Protein AF-A0A3M7PQ28-F1 (afdb_monomer_lite)

Structure (mmCIF, N/CA/C/O backbone):
data_AF-A0A3M7PQ28-F1
#
_entry.id   AF-A0A3M7PQ28-F1
#
loop_
_atom_site.group_PDB
_atom_site.id
_atom_site.type_symbol
_atom_site.label_atom_id
_atom_site.label_alt_id
_atom_site.label_comp_id
_atom_site.label_asym_id
_atom_site.label_entity_id
_atom_site.label_seq_id
_atom_site.pdbx_PDB_ins_code
_atom_site.Cartn_x
_atom_site.Cartn_y
_atom_site.Cartn_z
_atom_site.occupancy
_atom_site.B_iso_or_equiv
_atom_site.auth_seq_id
_atom_site.auth_comp_id
_atom_site.auth_asym_id
_atom_site.auth_atom_id
_atom_site.pdbx_PDB_model_num
ATOM 1 N N . MET A 1 1 ? 7.382 -19.921 -21.095 1.00 38.44 1 MET A N 1
ATOM 2 C CA . MET A 1 1 ? 6.110 -19.543 -20.445 1.00 38.44 1 MET A CA 1
ATOM 3 C C . MET A 1 1 ? 6.201 -18.070 -20.108 1.00 38.44 1 MET A C 1
ATOM 5 O O . MET A 1 1 ? 7.063 -17.699 -19.326 1.00 38.44 1 MET A O 1
ATOM 9 N N . SER A 1 2 ? 5.414 -17.232 -20.782 1.00 37.28 2 SER A N 1
ATOM 10 C CA . SER A 1 2 ? 5.338 -15.805 -20.468 1.00 37.28 2 SER A CA 1
ATOM 11 C C . SER A 1 2 ? 4.606 -15.697 -19.136 1.00 37.28 2 SER A C 1
ATOM 13 O O . SER A 1 2 ? 3.445 -16.095 -19.046 1.00 37.28 2 SER A O 1
ATOM 15 N N . THR A 1 3 ? 5.298 -15.282 -18.076 1.00 45.94 3 THR A N 1
ATOM 16 C CA . THR A 1 3 ? 4.627 -14.928 -16.831 1.00 45.94 3 THR A CA 1
ATOM 17 C C . THR A 1 3 ? 3.671 -13.802 -17.194 1.00 45.94 3 THR A C 1
ATOM 19 O O . THR A 1 3 ? 4.098 -12.720 -17.597 1.00 45.94 3 THR A O 1
ATOM 22 N N . MET A 1 4 ? 2.363 -14.066 -17.142 1.00 37.03 4 MET A N 1
ATOM 23 C CA . MET A 1 4 ? 1.380 -12.992 -17.130 1.00 37.03 4 MET A CA 1
ATOM 24 C C . MET A 1 4 ? 1.729 -12.149 -15.912 1.00 37.03 4 MET A C 1
ATOM 26 O O . MET A 1 4 ? 1.445 -12.513 -14.773 1.00 37.03 4 MET A O 1
ATOM 30 N N . SER A 1 5 ? 2.480 -11.083 -16.165 1.00 44.56 5 SER A N 1
ATOM 31 C CA . SER A 1 5 ? 2.933 -10.128 -15.181 1.00 44.56 5 SER A CA 1
ATOM 32 C C . SER A 1 5 ? 1.672 -9.451 -14.658 1.00 44.56 5 SER A C 1
ATOM 34 O O . SER A 1 5 ? 1.202 -8.465 -15.224 1.00 44.56 5 SER A O 1
ATOM 36 N N . PHE A 1 6 ? 1.108 -10.019 -13.588 1.00 43.97 6 PHE A N 1
ATOM 37 C CA . PHE A 1 6 ? -0.032 -9.485 -12.833 1.00 43.97 6 PHE A CA 1
ATOM 38 C C . PHE A 1 6 ? 0.187 -8.004 -12.448 1.00 43.97 6 PHE A C 1
ATOM 40 O O . PHE A 1 6 ? -0.760 -7.264 -12.221 1.00 43.97 6 PHE A O 1
ATOM 47 N N . PHE A 1 7 ? 1.448 -7.561 -12.479 1.00 48.66 7 PHE A N 1
ATOM 48 C CA . PHE A 1 7 ? 1.960 -6.199 -12.336 1.00 48.66 7 PHE A CA 1
ATOM 49 C C . PHE A 1 7 ? 1.559 -5.200 -13.430 1.00 48.66 7 PHE A C 1
ATOM 51 O O . PHE A 1 7 ? 1.958 -4.041 -13.362 1.00 48.66 7 PHE A O 1
ATOM 58 N N . SER A 1 8 ? 0.875 -5.631 -14.492 1.00 49.34 8 SER A N 1
ATOM 59 C CA . SER A 1 8 ? 0.540 -4.758 -15.630 1.00 49.34 8 SER A CA 1
ATOM 60 C C . SER A 1 8 ? -0.909 -4.291 -15.635 1.00 49.34 8 SER A C 1
ATOM 62 O O . SER A 1 8 ? -1.288 -3.547 -16.535 1.00 49.34 8 SER A O 1
ATOM 64 N N . LEU A 1 9 ? -1.722 -4.703 -14.660 1.00 52.69 9 LEU A N 1
ATOM 65 C CA . LEU A 1 9 ? -3.032 -4.097 -14.490 1.00 52.69 9 LEU A CA 1
ATOM 66 C C . LEU A 1 9 ? -2.846 -2.831 -13.655 1.00 52.69 9 LEU A C 1
ATOM 68 O O . LEU A 1 9 ? -2.483 -2.950 -12.482 1.00 52.69 9 LEU A O 1
ATOM 72 N N . PRO A 1 10 ? -3.060 -1.627 -14.219 1.00 59.81 10 PRO A N 1
ATOM 73 C CA . PRO A 1 10 ? -3.250 -0.448 -13.396 1.00 59.81 10 PRO A CA 1
ATOM 74 C C . PRO A 1 10 ? -4.440 -0.759 -12.494 1.00 59.81 10 PRO A C 1
ATOM 76 O O . PRO A 1 10 ? -5.584 -0.803 -12.945 1.00 59.81 10 PRO A O 1
ATOM 79 N N . ILE A 1 11 ? -4.167 -1.080 -11.230 1.00 68.06 11 ILE A N 1
ATOM 80 C CA . ILE A 1 11 ? -5.231 -1.208 -10.248 1.00 68.06 11 ILE A CA 1
ATOM 81 C C . ILE A 1 11 ? -5.843 0.186 -10.184 1.00 68.06 11 ILE A C 1
ATOM 83 O O . ILE A 1 11 ? -5.157 1.130 -9.788 1.00 68.06 11 ILE A O 1
ATOM 87 N N . SER A 1 12 ? -7.086 0.333 -10.657 1.00 78.44 12 SER A N 1
ATOM 88 C CA . SER A 1 12 ? -7.732 1.642 -10.631 1.00 78.44 12 SER A CA 1
ATOM 89 C C . SER A 1 12 ? -7.740 2.147 -9.192 1.00 78.44 12 SER A C 1
ATOM 91 O O . SER A 1 12 ? -8.027 1.396 -8.253 1.00 78.44 12 SER A O 1
ATOM 93 N N . MET A 1 13 ? -7.440 3.432 -9.029 1.00 81.50 13 MET A N 1
ATOM 94 C CA . MET A 1 13 ? -7.556 4.113 -7.748 1.00 81.50 13 MET A CA 1
ATOM 95 C C . MET A 1 13 ? -8.956 3.915 -7.149 1.00 81.50 13 MET A C 1
ATOM 97 O O . MET A 1 13 ? -9.071 3.642 -5.959 1.00 81.50 13 MET A O 1
ATOM 101 N N . GLU A 1 14 ? -9.998 3.916 -7.983 1.00 85.00 14 GLU A N 1
ATOM 102 C CA . GLU A 1 14 ? -11.391 3.684 -7.576 1.00 85.00 14 GLU A CA 1
ATOM 103 C C . GLU A 1 14 ? -11.590 2.271 -7.008 1.00 85.00 14 GLU A C 1
ATOM 105 O O . GLU A 1 14 ? -12.285 2.073 -6.010 1.00 85.00 14 GLU A O 1
ATOM 110 N N . TYR A 1 15 ? -10.929 1.270 -7.598 1.00 87.12 15 TYR A N 1
ATOM 111 C CA . TYR A 1 15 ? -10.968 -0.097 -7.084 1.00 87.12 15 TYR A CA 1
ATOM 112 C C . TYR A 1 15 ? -10.267 -0.184 -5.726 1.00 87.12 15 TYR A C 1
ATOM 114 O O . TYR A 1 15 ? -10.847 -0.693 -4.769 1.00 87.12 15 TYR A O 1
ATOM 122 N N . CYS A 1 16 ? -9.069 0.389 -5.601 1.00 88.44 16 CYS A N 1
ATOM 123 C CA . CYS A 1 16 ? -8.349 0.500 -4.331 1.00 88.44 16 CYS A CA 1
ATOM 124 C C . CYS A 1 16 ? -9.183 1.190 -3.234 1.00 88.44 16 CYS A C 1
ATOM 126 O O . CYS A 1 16 ? -9.210 0.744 -2.083 1.00 88.44 16 CYS A O 1
ATOM 128 N N . GLU A 1 17 ? -9.911 2.248 -3.588 1.00 89.12 17 GLU A N 1
ATOM 129 C CA . GLU A 1 17 ? -10.815 2.961 -2.686 1.00 89.12 17 GLU A CA 1
ATOM 130 C C . GLU A 1 17 ? -12.072 2.169 -2.322 1.00 89.12 17 GLU A C 1
ATOM 132 O O . GLU A 1 17 ? -12.652 2.412 -1.266 1.00 89.12 17 GLU A O 1
ATOM 137 N N . SER A 1 18 ? -12.472 1.173 -3.110 1.00 92.75 18 SER A N 1
A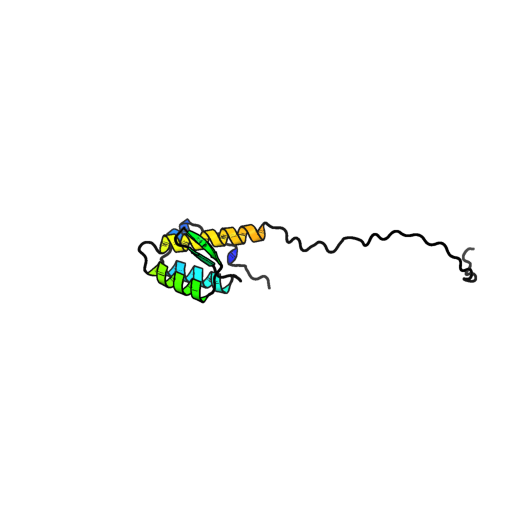TOM 138 C CA . SER A 1 18 ? -13.579 0.273 -2.762 1.00 92.75 18 SER A CA 1
ATOM 139 C C . SER A 1 18 ? -13.169 -0.849 -1.796 1.00 92.75 18 SER A C 1
ATOM 141 O O . SER A 1 18 ? -14.003 -1.378 -1.062 1.00 92.75 18 SER A O 1
ATOM 143 N N . LEU A 1 19 ? -11.877 -1.189 -1.733 1.00 93.56 19 LEU A N 1
ATOM 144 C CA . LEU A 1 19 ? -11.397 -2.352 -0.987 1.00 93.56 19 LEU A CA 1
ATOM 145 C C . LEU A 1 19 ? -11.350 -2.139 0.537 1.00 93.56 19 LEU A C 1
ATOM 147 O O . LEU A 1 19 ? -11.054 -1.036 1.018 1.00 93.56 19 LEU A O 1
ATOM 151 N N . PRO A 1 20 ? -11.569 -3.197 1.337 1.00 94.62 20 PRO A N 1
ATOM 152 C CA . PRO A 1 20 ? -11.264 -3.163 2.760 1.00 94.62 20 PRO A CA 1
ATOM 153 C C . PRO A 1 20 ? -9.746 -3.108 2.992 1.00 94.62 20 PRO A C 1
ATOM 155 O O . PRO A 1 20 ? -8.954 -3.587 2.180 1.00 94.62 20 PRO A O 1
ATOM 158 N N . VAL A 1 21 ? -9.334 -2.578 4.150 1.00 93.50 21 VAL A N 1
ATOM 159 C CA . VAL A 1 21 ? -7.913 -2.453 4.538 1.00 93.50 21 VAL A CA 1
ATOM 160 C C . VAL A 1 21 ? -7.179 -3.792 4.443 1.00 93.50 21 VAL A C 1
ATOM 162 O O . VAL A 1 21 ? -6.077 -3.847 3.911 1.00 93.50 21 VAL A O 1
ATOM 165 N N . GLN A 1 22 ? -7.804 -4.885 4.887 1.00 94.44 22 GLN A N 1
ATOM 166 C CA . GLN A 1 22 ? -7.194 -6.215 4.831 1.00 94.44 22 GLN A CA 1
ATOM 167 C C . GLN A 1 22 ? -6.887 -6.662 3.392 1.00 94.44 22 GLN A C 1
ATOM 169 O O . GLN A 1 22 ? -5.821 -7.221 3.139 1.00 94.44 22 GL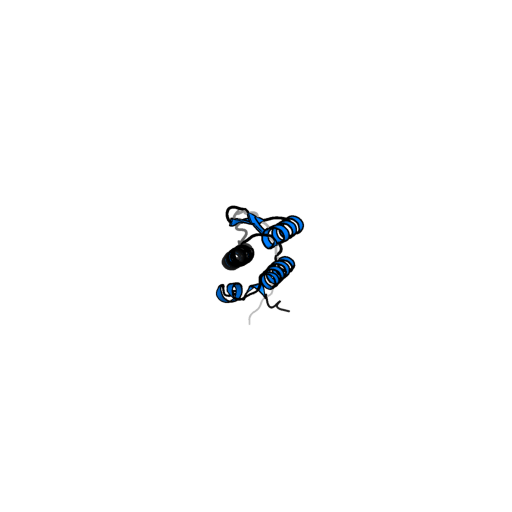N A O 1
ATOM 174 N N . ALA A 1 23 ? -7.781 -6.381 2.438 1.00 93.81 23 ALA A N 1
ATOM 175 C CA . ALA A 1 23 ? -7.540 -6.709 1.035 1.00 93.81 23 ALA A CA 1
ATOM 176 C C . ALA A 1 23 ? -6.363 -5.901 0.474 1.00 93.81 23 ALA A C 1
ATOM 178 O O . ALA A 1 23 ? -5.516 -6.457 -0.219 1.00 93.81 23 ALA A O 1
ATOM 179 N N . LEU A 1 24 ? -6.250 -4.620 0.839 1.00 93.31 24 LEU A N 1
ATOM 180 C CA . LEU A 1 24 ? -5.103 -3.791 0.461 1.00 93.31 24 LEU A CA 1
ATOM 181 C C . LEU A 1 24 ? -3.787 -4.321 1.051 1.00 93.31 24 LEU A C 1
ATOM 183 O O . LEU A 1 24 ? -2.795 -4.404 0.335 1.00 93.31 24 LEU A O 1
ATOM 187 N N . VAL A 1 25 ? -3.779 -4.756 2.317 1.00 93.44 25 VAL A N 1
ATOM 188 C CA . VAL A 1 25 ? -2.604 -5.397 2.939 1.00 93.44 25 VAL A CA 1
ATOM 189 C C . VAL A 1 25 ? -2.205 -6.666 2.184 1.00 93.44 25 VAL A C 1
ATOM 191 O O . VAL A 1 25 ? -1.021 -6.887 1.935 1.00 93.44 25 VAL A O 1
ATOM 194 N N . HIS A 1 26 ? -3.174 -7.496 1.794 1.00 91.75 26 HIS A N 1
ATOM 195 C CA . HIS A 1 26 ? -2.899 -8.705 1.016 1.00 91.75 26 HIS A CA 1
ATOM 196 C C . HIS A 1 26 ? -2.303 -8.379 -0.356 1.00 91.75 26 HIS A C 1
ATOM 198 O O . HIS A 1 26 ? -1.373 -9.057 -0.780 1.00 91.75 26 HIS A O 1
ATOM 204 N N . ILE A 1 27 ? -2.787 -7.327 -1.022 1.00 90.81 27 ILE A N 1
ATOM 205 C CA . ILE A 1 27 ? -2.228 -6.870 -2.300 1.00 90.81 27 ILE A CA 1
ATOM 206 C C . ILE A 1 27 ? -0.780 -6.404 -2.119 1.00 90.81 27 ILE A C 1
ATOM 208 O O . ILE A 1 27 ? 0.076 -6.819 -2.894 1.00 90.81 27 ILE A O 1
ATOM 212 N N . VAL A 1 28 ? -0.479 -5.609 -1.084 1.00 90.06 28 VAL A N 1
ATOM 213 C CA . VAL A 1 28 ? 0.902 -5.173 -0.799 1.00 90.06 28 VAL A CA 1
ATOM 214 C C . VAL A 1 28 ? 1.817 -6.379 -0.567 1.00 90.06 28 VAL A C 1
ATOM 216 O O . VAL A 1 28 ? 2.887 -6.462 -1.163 1.00 90.06 28 VAL A O 1
ATOM 219 N N . LYS A 1 29 ? 1.384 -7.358 0.235 1.00 89.75 29 LYS A N 1
ATOM 220 C CA . LYS A 1 29 ? 2.150 -8.597 0.455 1.00 89.75 29 LYS A CA 1
ATOM 221 C C . LYS A 1 29 ? 2.346 -9.388 -0.840 1.00 89.75 29 LYS A C 1
ATOM 223 O O . LYS A 1 29 ? 3.446 -9.856 -1.108 1.00 89.75 29 LYS A O 1
ATOM 228 N N . ALA A 1 30 ? 1.308 -9.497 -1.667 1.00 87.12 30 ALA A N 1
ATOM 229 C CA . ALA A 1 30 ? 1.400 -10.167 -2.959 1.00 87.12 30 ALA A CA 1
ATOM 230 C C . ALA A 1 30 ? 2.394 -9.468 -3.900 1.00 87.12 30 ALA A C 1
ATOM 232 O O . ALA A 1 30 ? 3.148 -10.157 -4.577 1.00 87.12 30 ALA A O 1
ATOM 233 N N . GLN A 1 31 ? 2.446 -8.130 -3.908 1.00 84.44 31 GLN A N 1
ATOM 234 C CA . GLN A 1 31 ? 3.449 -7.367 -4.661 1.00 84.44 31 GLN A CA 1
ATOM 235 C C . GLN A 1 31 ? 4.874 -7.582 -4.137 1.00 84.44 31 GLN A C 1
ATOM 237 O O . GLN A 1 31 ? 5.807 -7.608 -4.932 1.00 84.44 31 GLN A O 1
ATOM 242 N N . ASN A 1 32 ? 5.060 -7.793 -2.833 1.00 84.31 32 ASN A N 1
ATOM 243 C CA . ASN A 1 32 ? 6.387 -8.048 -2.260 1.00 84.31 32 ASN A CA 1
ATOM 244 C C . ASN A 1 32 ? 6.999 -9.379 -2.712 1.00 84.31 32 ASN A C 1
ATOM 246 O O . ASN A 1 32 ? 8.202 -9.459 -2.901 1.00 84.31 32 ASN A O 1
ATOM 250 N N . HIS A 1 33 ? 6.193 -10.424 -2.921 1.00 76.00 33 HIS A N 1
ATOM 251 C CA . HIS A 1 33 ? 6.680 -11.722 -3.429 1.00 76.00 33 HIS A CA 1
ATOM 252 C C . HIS A 1 33 ? 7.142 -11.686 -4.892 1.00 76.00 33 HIS A C 1
ATOM 254 O O . HIS A 1 33 ? 7.510 -12.701 -5.480 1.00 76.00 33 HIS A O 1
ATOM 260 N N . LEU A 1 34 ? 7.015 -10.525 -5.503 1.00 74.50 34 LEU A N 1
ATOM 261 C CA . LEU A 1 34 ? 6.885 -10.326 -6.923 1.00 74.50 34 LEU A CA 1
ATOM 262 C C . LEU A 1 34 ? 7.895 -9.247 -7.361 1.00 74.50 34 LEU A C 1
ATOM 264 O O . LEU A 1 34 ? 8.565 -9.403 -8.382 1.00 74.50 34 LEU A O 1
ATOM 268 N N . GLU A 1 35 ? 8.053 -8.184 -6.573 1.00 71.88 35 GLU A N 1
ATOM 269 C CA . GLU A 1 35 ? 9.137 -7.211 -6.696 1.00 71.88 35 GLU A CA 1
ATOM 270 C C . GLU A 1 35 ? 10.454 -7.752 -6.113 1.00 71.88 35 GLU A C 1
ATOM 272 O O . GLU A 1 35 ? 10.473 -8.598 -5.226 1.00 71.88 35 GLU A O 1
ATOM 277 N N . THR A 1 36 ? 11.580 -7.267 -6.641 1.00 69.38 36 THR A N 1
ATOM 278 C CA . THR A 1 36 ? 12.925 -7.595 -6.129 1.00 69.38 36 THR A CA 1
ATOM 279 C C . THR A 1 36 ? 13.302 -6.733 -4.921 1.00 69.38 36 THR A C 1
ATOM 281 O O . THR A 1 36 ? 14.170 -7.113 -4.143 1.00 69.38 36 THR A O 1
ATOM 284 N N . ASP A 1 37 ? 12.616 -5.602 -4.756 1.00 83.06 37 ASP A N 1
ATOM 285 C CA . ASP A 1 37 ? 12.888 -4.593 -3.741 1.00 83.06 37 ASP A CA 1
ATOM 286 C C . ASP A 1 37 ? 11.665 -4.410 -2.835 1.00 83.06 37 ASP A C 1
ATOM 288 O O . ASP A 1 37 ? 10.523 -4.366 -3.306 1.00 83.06 37 ASP A O 1
ATOM 292 N N . PHE A 1 38 ? 11.905 -4.252 -1.534 1.00 89.50 38 PHE A N 1
ATOM 293 C CA . PHE A 1 38 ? 10.866 -3.911 -0.569 1.00 89.50 38 PHE A CA 1
ATOM 294 C C . PHE A 1 38 ? 10.814 -2.397 -0.395 1.00 89.50 38 PHE A C 1
ATOM 296 O O . PHE A 1 38 ? 11.842 -1.734 -0.263 1.00 89.50 38 PHE A O 1
ATOM 303 N N . HIS A 1 39 ? 9.601 -1.852 -0.369 1.00 91.56 39 HIS A N 1
ATOM 304 C CA . HIS A 1 39 ? 9.386 -0.417 -0.210 1.00 91.56 39 HIS A CA 1
ATOM 305 C C . HIS A 1 39 ? 8.330 -0.114 0.847 1.00 91.56 39 HIS A C 1
ATOM 307 O O . HIS A 1 39 ? 7.303 -0.799 0.913 1.00 91.56 39 HIS A O 1
ATOM 313 N N . TYR A 1 40 ? 8.531 0.957 1.602 1.00 93.12 40 TYR A N 1
ATOM 314 C CA . TYR A 1 40 ? 7.553 1.513 2.537 1.00 93.12 40 TYR A CA 1
ATOM 315 C C . TYR A 1 40 ? 7.508 3.042 2.410 1.00 93.12 40 TYR A C 1
ATOM 317 O O . TYR A 1 40 ? 8.261 3.622 1.628 1.00 93.12 40 TYR A O 1
ATOM 325 N N . LEU A 1 41 ? 6.582 3.694 3.121 1.00 93.94 41 LEU A N 1
ATOM 326 C CA . LEU A 1 41 ? 6.498 5.157 3.145 1.00 93.94 41 LEU A CA 1
ATOM 327 C C . LEU A 1 41 ? 7.069 5.709 4.448 1.00 93.94 41 LEU A C 1
ATOM 329 O O . LEU A 1 41 ? 6.655 5.294 5.531 1.00 93.94 41 LEU A O 1
ATOM 333 N N . GLU A 1 42 ? 7.947 6.697 4.356 1.00 93.19 42 GLU A N 1
ATOM 334 C CA . GLU A 1 42 ? 8.285 7.531 5.508 1.00 93.19 42 GLU A CA 1
ATOM 335 C C . GLU A 1 42 ? 7.081 8.377 5.962 1.00 93.19 42 GLU A C 1
ATOM 337 O O . GLU A 1 42 ? 6.066 8.492 5.270 1.00 93.19 42 GLU A O 1
ATOM 342 N N . GLU A 1 43 ? 7.188 9.004 7.135 1.00 87.94 43 GLU A N 1
ATOM 343 C CA . GLU A 1 43 ? 6.130 9.855 7.703 1.00 87.94 43 GLU A CA 1
ATOM 344 C C . GLU A 1 43 ? 5.745 11.026 6.780 1.00 87.94 43 GLU A C 1
ATOM 346 O O . GLU A 1 43 ? 4.581 11.418 6.698 1.00 87.94 43 GLU A O 1
ATOM 351 N N . ASN A 1 44 ? 6.713 11.539 6.020 1.00 90.81 44 ASN A N 1
ATOM 352 C CA . ASN A 1 44 ? 6.529 12.575 5.001 1.00 90.81 44 ASN A CA 1
ATOM 353 C C . ASN A 1 44 ? 5.830 12.064 3.715 1.00 90.81 44 ASN A C 1
ATOM 355 O O . ASN A 1 44 ? 5.549 12.857 2.816 1.00 90.81 44 ASN A O 1
ATOM 359 N N . GLY A 1 45 ? 5.540 10.761 3.615 1.00 90.06 45 GLY A N 1
ATOM 360 C CA . GLY A 1 45 ? 4.896 10.121 2.468 1.00 90.06 45 GLY A CA 1
ATOM 361 C C . GLY A 1 45 ? 5.833 9.750 1.314 1.00 90.06 45 GLY A C 1
ATOM 362 O O . GLY A 1 45 ? 5.336 9.354 0.255 1.00 90.06 45 GLY A O 1
ATOM 363 N N . ILE A 1 46 ? 7.151 9.870 1.494 1.00 93.06 46 ILE A N 1
ATOM 364 C CA . ILE A 1 46 ? 8.159 9.501 0.495 1.00 93.06 46 ILE A CA 1
ATOM 365 C C . ILE A 1 46 ? 8.344 7.981 0.483 1.00 93.06 46 ILE A C 1
ATOM 367 O O . ILE A 1 46 ? 8.476 7.353 1.534 1.00 93.06 46 ILE A O 1
ATOM 371 N N . LEU A 1 47 ? 8.355 7.395 -0.717 1.00 93.31 47 LEU A N 1
ATOM 372 C CA . LEU A 1 47 ? 8.695 5.991 -0.926 1.00 93.31 47 LEU A CA 1
ATOM 373 C C . LEU A 1 47 ? 10.190 5.762 -0.694 1.00 93.31 47 LEU A C 1
ATOM 375 O O . LEU A 1 47 ? 11.024 6.386 -1.350 1.00 93.31 47 LEU A O 1
ATOM 379 N N . VAL A 1 48 ? 10.513 4.829 0.193 1.00 93.44 48 VAL A N 1
ATOM 380 C CA . VAL A 1 48 ? 11.888 4.443 0.517 1.00 93.44 48 VAL A CA 1
ATOM 381 C C . VAL A 1 48 ? 12.079 2.943 0.352 1.00 93.44 48 VAL A C 1
ATOM 383 O O . VAL A 1 48 ? 11.158 2.155 0.583 1.00 93.44 48 VAL A O 1
ATOM 386 N N . ASN A 1 49 ? 13.283 2.556 -0.063 1.00 92.56 49 ASN A N 1
ATOM 387 C CA . ASN A 1 49 ? 13.704 1.162 -0.109 1.00 92.56 49 ASN A CA 1
ATOM 388 C C . ASN A 1 49 ? 14.025 0.680 1.308 1.00 92.56 49 ASN A C 1
ATOM 390 O O . ASN A 1 49 ? 14.601 1.419 2.104 1.00 92.56 49 ASN A O 1
ATOM 394 N N . GLY A 1 50 ? 13.695 -0.573 1.595 1.00 90.56 50 GLY A N 1
ATOM 395 C CA . GLY A 1 50 ? 14.001 -1.217 2.864 1.00 90.56 50 GLY A CA 1
ATOM 396 C C . GLY A 1 50 ? 14.127 -2.725 2.721 1.00 90.56 50 GLY A C 1
ATOM 397 O O . GLY A 1 50 ? 14.191 -3.274 1.620 1.00 90.56 50 GLY A O 1
ATOM 398 N N . SER A 1 51 ? 14.150 -3.398 3.862 1.00 92.06 51 SER A N 1
ATOM 399 C CA . SER A 1 51 ? 14.085 -4.851 3.970 1.00 92.06 51 SER A CA 1
ATOM 400 C C . SER A 1 51 ? 12.648 -5.359 4.131 1.00 92.06 51 SER A C 1
ATOM 402 O O . SER A 1 51 ? 11.726 -4.611 4.465 1.00 92.06 51 SER A O 1
ATOM 404 N N . GLU A 1 52 ? 12.462 -6.668 3.946 1.00 91.62 52 GLU A N 1
ATOM 405 C CA . GLU A 1 52 ? 11.192 -7.348 4.228 1.00 91.62 52 GLU A CA 1
ATOM 406 C C . GLU A 1 52 ? 10.703 -7.075 5.659 1.00 91.62 52 GLU A C 1
ATOM 408 O O . GLU A 1 52 ? 9.520 -6.816 5.879 1.00 91.62 52 GLU A O 1
ATOM 413 N N . VAL A 1 53 ? 11.630 -7.087 6.623 1.00 92.75 53 VAL A N 1
ATOM 414 C CA . VAL A 1 53 ? 11.339 -6.888 8.048 1.00 92.75 53 VAL A CA 1
ATOM 415 C C . VAL A 1 53 ? 10.863 -5.463 8.316 1.00 92.75 53 VAL A C 1
ATOM 417 O O . VAL A 1 53 ? 9.844 -5.278 8.976 1.00 92.75 53 VAL A O 1
ATOM 420 N N . GLU A 1 54 ? 11.552 -4.458 7.771 1.00 93.94 54 GLU A N 1
ATOM 421 C CA . GLU A 1 54 ? 11.165 -3.048 7.925 1.00 93.94 54 GLU A CA 1
ATOM 422 C C . GLU A 1 54 ? 9.807 -2.763 7.288 1.00 93.94 54 GLU A C 1
ATOM 424 O O . GLU A 1 54 ? 8.980 -2.056 7.861 1.00 93.94 54 GLU A O 1
ATOM 429 N N . GLN A 1 55 ? 9.530 -3.356 6.125 1.00 92.88 55 GLN A N 1
ATOM 430 C CA . GLN A 1 55 ? 8.226 -3.203 5.500 1.00 92.88 55 GLN A CA 1
ATOM 431 C C . GLN A 1 55 ? 7.116 -3.910 6.293 1.00 92.88 55 GLN A C 1
ATOM 433 O O . GLN A 1 55 ? 6.000 -3.392 6.378 1.00 92.88 55 G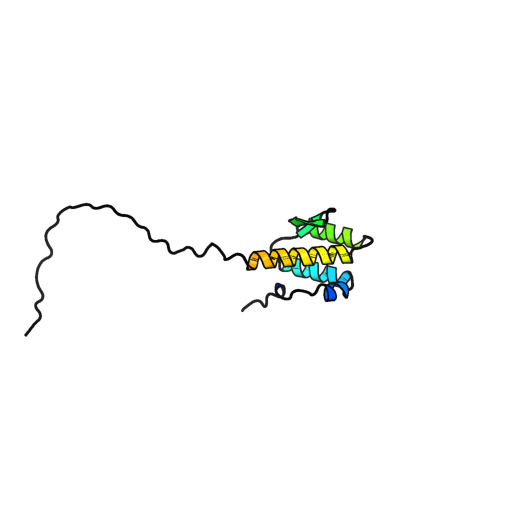LN A O 1
ATOM 438 N N . ALA A 1 56 ? 7.387 -5.088 6.860 1.00 92.69 56 ALA A N 1
ATOM 439 C CA . ALA A 1 56 ? 6.427 -5.805 7.694 1.00 92.69 56 ALA A CA 1
ATOM 440 C C . ALA A 1 56 ? 6.094 -5.020 8.973 1.00 92.69 56 ALA A C 1
ATOM 442 O O . ALA A 1 56 ? 4.914 -4.851 9.285 1.00 92.69 56 ALA A O 1
ATOM 443 N N . ASP A 1 57 ? 7.110 -4.477 9.647 1.00 94.62 57 ASP A N 1
ATOM 444 C CA . ASP A 1 57 ? 6.951 -3.587 10.804 1.00 94.62 57 ASP A CA 1
ATOM 445 C C . ASP A 1 57 ? 6.167 -2.318 10.432 1.00 94.62 57 ASP A C 1
ATOM 447 O O . ASP A 1 57 ? 5.217 -1.934 11.119 1.00 94.62 57 ASP A O 1
ATOM 451 N N . TRP A 1 58 ? 6.482 -1.704 9.288 1.00 95.56 58 TRP A N 1
ATOM 452 C CA . TRP A 1 58 ? 5.724 -0.563 8.782 1.00 95.56 58 TRP A CA 1
ATOM 453 C C . TRP A 1 58 ? 4.251 -0.911 8.526 1.00 95.56 58 TRP A C 1
ATOM 455 O O . TRP A 1 58 ? 3.365 -0.150 8.918 1.00 95.56 58 TRP A O 1
ATOM 465 N N . LEU A 1 59 ? 3.967 -2.065 7.909 1.00 94.56 59 LEU A N 1
ATOM 466 C CA . LEU A 1 59 ? 2.601 -2.544 7.665 1.00 94.56 59 LEU A CA 1
ATOM 467 C C . LEU A 1 59 ? 1.833 -2.747 8.974 1.00 94.56 59 LEU A C 1
ATOM 469 O O . LEU A 1 59 ? 0.672 -2.349 9.066 1.00 94.56 59 LEU A O 1
ATOM 473 N N . GLU A 1 60 ? 2.464 -3.331 9.990 1.00 94.56 60 GLU A N 1
ATOM 474 C CA . GLU A 1 60 ? 1.857 -3.483 11.311 1.00 94.56 60 GLU A CA 1
ATOM 475 C C . GLU A 1 60 ? 1.508 -2.111 11.904 1.00 94.56 60 GLU A C 1
ATOM 477 O O . GLU A 1 60 ? 0.342 -1.847 12.217 1.00 94.56 60 GLU A O 1
ATOM 482 N N . LYS A 1 61 ? 2.478 -1.188 11.926 1.00 94.12 61 LYS A N 1
ATOM 483 C CA . LYS A 1 61 ? 2.294 0.180 12.430 1.00 94.12 61 LYS A CA 1
ATOM 484 C C . LYS A 1 61 ? 1.161 0.907 11.721 1.00 94.12 61 LYS A C 1
ATOM 486 O O . LYS A 1 61 ? 0.285 1.454 12.390 1.00 94.12 61 LYS A O 1
ATOM 491 N N . ILE A 1 62 ? 1.128 0.903 10.386 1.00 93.44 62 ILE A N 1
ATOM 492 C CA . ILE A 1 62 ? 0.106 1.656 9.652 1.00 93.44 62 ILE A CA 1
ATOM 493 C C . ILE A 1 62 ? -1.290 1.057 9.802 1.00 93.44 62 ILE A C 1
ATOM 495 O O . ILE A 1 62 ? -2.248 1.829 9.863 1.00 93.44 62 ILE A O 1
ATOM 499 N N . THR A 1 63 ? -1.432 -0.269 9.926 1.00 90.62 63 THR A N 1
ATOM 500 C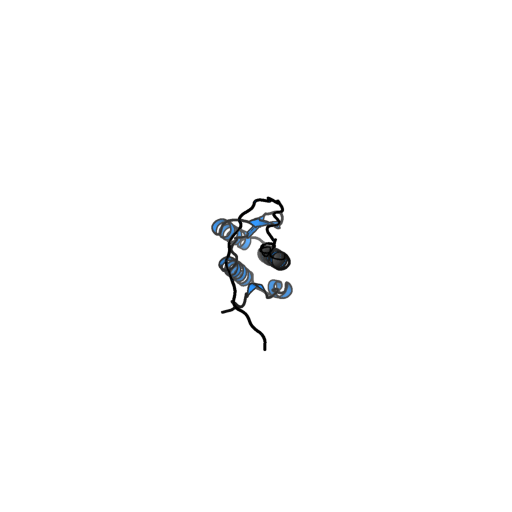 CA . THR A 1 63 ? -2.744 -0.905 10.153 1.00 90.62 63 THR A CA 1
ATOM 501 C C . THR A 1 63 ? -3.377 -0.516 11.488 1.00 90.62 63 THR A C 1
ATOM 503 O O . THR A 1 63 ? -4.602 -0.499 11.584 1.00 90.62 63 THR A O 1
ATOM 506 N N . ALA A 1 64 ? -2.567 -0.110 12.470 1.00 92.06 64 ALA A N 1
ATOM 507 C CA . ALA A 1 64 ? -3.021 0.415 13.755 1.00 92.06 64 ALA A CA 1
ATOM 508 C C . ALA A 1 64 ? -3.340 1.929 13.746 1.00 92.06 64 ALA A C 1
ATOM 510 O O . ALA A 1 64 ? -3.799 2.473 14.752 1.00 92.06 64 ALA A O 1
ATOM 511 N N . THR A 1 65 ? -3.102 2.643 12.638 1.00 90.75 65 THR A N 1
ATOM 512 C CA . THR A 1 65 ? -3.347 4.095 12.552 1.00 90.75 65 THR A CA 1
ATOM 513 C C . THR A 1 65 ? -4.811 4.444 12.270 1.00 90.75 65 THR A C 1
ATOM 515 O O . THR A 1 65 ? -5.650 3.595 11.977 1.00 90.75 65 THR A O 1
ATOM 518 N N . LYS A 1 66 ? -5.127 5.746 12.298 1.00 86.44 66 LYS A N 1
ATOM 519 C CA . LYS A 1 66 ? -6.462 6.275 11.973 1.00 86.44 66 LYS A CA 1
ATOM 520 C C . LYS A 1 66 ? -6.786 6.279 10.473 1.00 86.44 66 LYS A C 1
ATOM 522 O O . LYS A 1 66 ? -7.946 6.454 10.114 1.00 86.44 66 LYS A O 1
ATOM 527 N N . ALA A 1 67 ? -5.788 6.131 9.596 1.00 88.44 67 ALA A N 1
ATOM 528 C CA . ALA A 1 67 ? -5.970 6.236 8.144 1.00 88.44 67 ALA A CA 1
ATOM 529 C C . ALA A 1 67 ? -5.137 5.214 7.331 1.00 88.44 67 ALA A C 1
ATOM 531 O O . ALA A 1 67 ? -4.497 5.593 6.345 1.00 88.44 67 ALA A O 1
ATOM 532 N N . PRO A 1 68 ? -5.179 3.910 7.672 1.00 91.31 68 PRO A N 1
ATOM 533 C CA . PRO A 1 68 ? -4.376 2.870 7.018 1.00 91.31 68 PRO A CA 1
ATOM 534 C C . PRO A 1 68 ? -4.630 2.800 5.513 1.00 91.31 68 PRO A C 1
ATOM 536 O O . PRO A 1 68 ? -3.707 2.668 4.715 1.00 91.31 68 PRO A O 1
ATOM 539 N N . LYS A 1 69 ? -5.899 2.941 5.114 1.00 93.88 69 LYS A N 1
ATOM 540 C CA . LYS A 1 69 ? -6.333 2.839 3.721 1.00 93.88 69 LYS A CA 1
ATOM 541 C C . LYS A 1 69 ? -5.620 3.849 2.823 1.00 93.88 69 LYS A C 1
ATOM 543 O O . LYS A 1 69 ? -5.098 3.472 1.783 1.00 93.88 69 LYS A O 1
ATOM 548 N N . LYS A 1 70 ? -5.531 5.111 3.250 1.00 92.75 70 LYS A N 1
ATOM 549 C CA . LYS A 1 70 ? -4.883 6.174 2.469 1.00 92.75 70 LYS A CA 1
ATOM 550 C C . LYS A 1 70 ? -3.390 5.895 2.259 1.00 92.75 70 LYS A C 1
ATOM 552 O O . LYS A 1 70 ? -2.884 6.091 1.158 1.00 92.75 70 LYS A O 1
ATOM 557 N N . LEU A 1 71 ? -2.704 5.415 3.296 1.00 94.00 71 LEU A N 1
ATOM 558 C CA . LEU A 1 71 ? -1.275 5.099 3.237 1.00 94.00 71 LEU A CA 1
ATOM 559 C C . LEU A 1 71 ? -0.994 3.880 2.351 1.00 94.00 71 LEU A C 1
ATOM 561 O O . LEU A 1 71 ? -0.088 3.926 1.525 1.00 94.00 71 LEU A O 1
ATOM 565 N N . LEU A 1 72 ? -1.811 2.828 2.459 1.00 93.94 72 LEU A N 1
ATOM 566 C CA . LEU A 1 72 ? -1.707 1.640 1.606 1.00 93.94 72 LEU A CA 1
ATOM 567 C C . LEU A 1 72 ? -1.919 1.982 0.129 1.00 93.94 72 LEU A C 1
ATOM 569 O O . LEU A 1 72 ? -1.137 1.556 -0.714 1.00 93.94 72 LEU A O 1
ATOM 573 N N . ILE A 1 73 ? -2.937 2.788 -0.187 1.00 92.38 73 ILE A N 1
ATOM 574 C CA . ILE A 1 73 ? -3.201 3.224 -1.564 1.00 92.38 73 ILE A CA 1
ATOM 575 C C . ILE A 1 73 ? -2.045 4.083 -2.087 1.00 92.38 73 ILE A C 1
ATOM 577 O O . ILE A 1 73 ? -1.598 3.871 -3.209 1.00 92.38 73 ILE A O 1
ATOM 581 N N . SER A 1 74 ? -1.510 4.999 -1.272 1.00 92.62 74 SER A N 1
ATOM 582 C CA . SER A 1 74 ? -0.337 5.801 -1.645 1.00 92.62 74 SER A CA 1
ATOM 583 C C . SER A 1 74 ? 0.872 4.924 -1.988 1.00 92.62 74 SER A C 1
ATOM 585 O O . SER A 1 74 ? 1.494 5.123 -3.031 1.00 92.62 74 SER A O 1
ATOM 587 N N . LEU A 1 75 ? 1.161 3.908 -1.165 1.00 92.38 75 LEU A N 1
ATOM 588 C CA . LEU A 1 75 ? 2.249 2.961 -1.412 1.00 92.38 75 LEU A CA 1
ATOM 589 C C . LEU A 1 75 ? 2.060 2.227 -2.749 1.00 92.38 75 LEU A C 1
ATOM 591 O O . LEU A 1 75 ? 2.976 2.203 -3.570 1.00 92.38 75 LEU A O 1
ATOM 595 N N . LEU A 1 76 ? 0.865 1.671 -2.984 1.00 90.56 76 LEU A N 1
ATOM 596 C CA . LEU A 1 76 ? 0.535 0.947 -4.217 1.00 90.56 76 LEU A CA 1
ATOM 597 C C . LEU A 1 76 ? 0.682 1.839 -5.461 1.00 90.56 76 LEU A C 1
ATOM 599 O O . LEU A 1 76 ? 1.267 1.418 -6.459 1.00 90.56 76 LEU A O 1
ATOM 603 N N . THR A 1 77 ? 0.201 3.083 -5.394 1.00 88.94 77 THR A N 1
ATOM 604 C CA . THR A 1 77 ? 0.299 4.049 -6.496 1.00 88.94 77 THR A CA 1
ATOM 605 C C . THR A 1 77 ? 1.750 4.427 -6.791 1.00 88.94 77 THR A C 1
ATOM 607 O O . THR A 1 77 ? 2.156 4.438 -7.952 1.00 88.94 77 THR A O 1
ATOM 610 N N . GLN A 1 78 ? 2.561 4.702 -5.765 1.00 89.38 78 GLN A N 1
ATOM 611 C CA . GLN A 1 78 ? 3.968 5.070 -5.959 1.00 89.38 78 GLN A CA 1
ATOM 612 C C . GLN A 1 78 ? 4.795 3.910 -6.535 1.00 89.38 78 GLN A C 1
ATOM 614 O O . GLN A 1 78 ? 5.596 4.130 -7.446 1.00 89.38 78 GLN A O 1
ATOM 619 N N . ARG A 1 79 ? 4.545 2.667 -6.097 1.00 88.12 79 ARG A N 1
ATOM 620 C CA . ARG A 1 79 ? 5.158 1.469 -6.701 1.00 88.12 79 ARG A CA 1
ATOM 621 C C . ARG A 1 79 ? 4.767 1.294 -8.165 1.00 88.12 79 ARG A C 1
ATOM 623 O O . ARG A 1 79 ? 5.632 1.061 -9.005 1.00 88.12 79 ARG A O 1
ATOM 630 N N . ALA A 1 80 ? 3.492 1.493 -8.503 1.00 84.81 80 ALA A N 1
ATOM 631 C CA . ALA A 1 80 ? 3.041 1.436 -9.893 1.00 84.81 80 ALA A CA 1
ATOM 632 C C . ALA A 1 80 ? 3.771 2.463 -10.783 1.00 84.81 80 ALA A C 1
ATOM 634 O O . ALA A 1 80 ? 4.186 2.127 -11.894 1.00 84.81 80 ALA A O 1
ATOM 635 N N . VAL A 1 81 ? 4.000 3.685 -10.282 1.00 85.38 81 VAL A N 1
ATOM 636 C CA . VAL A 1 81 ? 4.789 4.717 -10.983 1.00 85.38 81 VAL A CA 1
ATOM 637 C C . VAL A 1 81 ? 6.247 4.285 -11.165 1.00 85.38 81 VAL A C 1
ATOM 639 O O . VAL A 1 81 ? 6.805 4.476 -12.246 1.00 85.38 81 VAL A O 1
ATOM 642 N N . LEU A 1 82 ? 6.869 3.685 -10.144 1.00 84.12 82 LEU A N 1
ATOM 643 C CA . LEU A 1 82 ? 8.245 3.182 -10.225 1.00 84.12 82 LEU A CA 1
ATOM 644 C C . LEU A 1 82 ? 8.383 2.086 -11.296 1.00 84.12 82 LEU A C 1
ATOM 646 O O . LEU A 1 82 ? 9.282 2.144 -12.138 1.00 84.12 82 LEU A O 1
ATOM 650 N N . VAL A 1 83 ? 7.451 1.129 -11.316 1.00 80.81 83 VAL A N 1
ATOM 651 C CA . VAL A 1 83 ? 7.414 0.047 -12.313 1.00 80.81 83 VAL A CA 1
ATOM 652 C C . VAL A 1 83 ? 7.179 0.595 -13.723 1.00 80.81 83 VAL A C 1
ATOM 654 O O . VAL A 1 83 ? 7.845 0.156 -14.662 1.00 80.81 83 VAL A O 1
ATOM 657 N N . ALA A 1 84 ? 6.277 1.567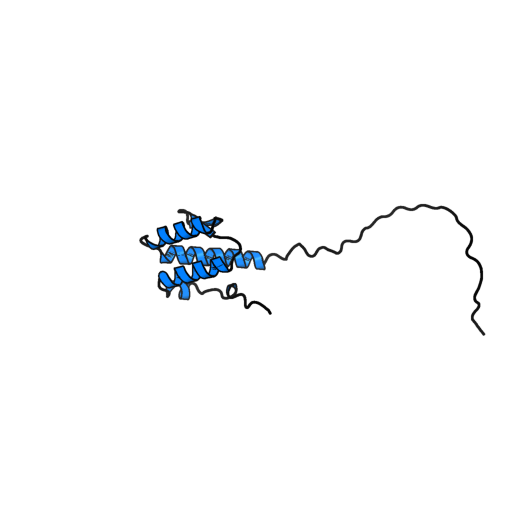 -13.887 1.00 79.69 84 ALA A N 1
ATOM 658 C CA . ALA A 1 84 ? 6.028 2.212 -15.177 1.00 79.69 84 ALA A CA 1
ATOM 659 C C . ALA A 1 84 ? 7.282 2.924 -15.709 1.00 79.69 84 ALA A C 1
ATOM 661 O O . ALA A 1 84 ? 7.670 2.703 -16.855 1.00 79.69 84 ALA A O 1
ATOM 662 N N . LYS A 1 85 ? 7.983 3.684 -14.856 1.00 80.88 85 LYS A N 1
ATOM 663 C CA . LYS A 1 85 ? 9.245 4.351 -15.216 1.00 80.88 85 LYS A CA 1
ATOM 664 C C . LYS A 1 85 ? 10.340 3.368 -15.636 1.00 80.88 85 LYS A C 1
ATOM 666 O O . LYS A 1 85 ? 11.071 3.645 -16.582 1.00 80.88 85 LYS A O 1
ATOM 671 N N . LYS A 1 86 ? 10.436 2.205 -14.979 1.00 74.88 86 LYS A N 1
ATOM 672 C CA . LYS A 1 86 ? 11.397 1.151 -15.352 1.00 74.88 86 LYS A CA 1
ATOM 673 C C . LYS A 1 86 ? 11.086 0.528 -16.719 1.00 74.88 86 LYS A C 1
ATOM 675 O O . LYS A 1 86 ? 12.011 0.141 -17.420 1.00 74.88 86 LYS A O 1
ATOM 680 N N . LYS A 1 87 ? 9.807 0.439 -17.104 1.00 67.31 87 LYS A N 1
ATOM 681 C CA . LYS A 1 87 ? 9.381 -0.077 -18.419 1.00 67.31 87 LYS A CA 1
ATOM 682 C C . LYS A 1 87 ? 9.576 0.927 -19.563 1.00 67.31 87 LYS A C 1
ATOM 684 O O . LYS A 1 87 ? 9.679 0.503 -20.708 1.00 67.31 87 LYS A O 1
ATOM 689 N N . GLU A 1 88 ? 9.600 2.225 -19.268 1.00 58.94 88 GLU A N 1
ATOM 690 C CA . GLU A 1 88 ? 9.764 3.294 -20.267 1.00 58.94 88 GLU A CA 1
ATOM 691 C C . GLU A 1 88 ? 11.239 3.590 -20.599 1.00 58.94 88 GLU A C 1
ATOM 693 O O . GLU A 1 88 ? 11.546 4.141 -21.654 1.00 58.94 88 GLU A O 1
ATOM 698 N N . GLN A 1 89 ? 12.173 3.187 -19.734 1.00 46.84 89 GLN A N 1
ATOM 699 C CA . GLN A 1 89 ? 13.601 3.226 -20.041 1.00 46.84 89 GLN A CA 1
ATOM 700 C C . GLN A 1 89 ? 13.947 2.114 -21.048 1.00 46.84 89 GLN A C 1
ATOM 702 O O . GLN A 1 89 ? 13.773 0.937 -20.723 1.00 46.84 89 GLN A O 1
ATOM 707 N N . PRO A 1 90 ? 14.458 2.436 -22.253 1.00 49.91 90 PRO A N 1
ATOM 708 C CA . PRO A 1 90 ? 15.062 1.421 -23.098 1.00 49.91 90 PRO A CA 1
ATOM 709 C C . PRO A 1 90 ? 16.257 0.843 -22.346 1.00 49.91 90 PRO A C 1
ATOM 711 O O . PRO A 1 90 ? 17.114 1.581 -21.861 1.00 49.91 90 PRO A O 1
ATOM 714 N N . ASP A 1 91 ? 16.287 -0.480 -22.237 1.00 49.28 91 ASP A N 1
ATOM 715 C CA . ASP A 1 91 ? 17.401 -1.236 -21.685 1.00 49.28 91 ASP A CA 1
ATOM 716 C C . ASP A 1 91 ? 18.673 -0.852 -22.463 1.00 49.28 91 ASP A C 1
ATOM 718 O O . ASP A 1 91 ? 18.919 -1.313 -23.581 1.00 49.28 91 ASP A O 1
ATOM 722 N N . ALA A 1 92 ? 19.469 0.069 -21.914 1.00 48.31 92 ALA A N 1
ATOM 723 C CA . ALA A 1 92 ? 20.686 0.581 -22.542 1.00 48.31 92 ALA A CA 1
ATOM 724 C C . ALA A 1 92 ? 21.822 -0.466 -22.562 1.00 48.31 92 ALA A C 1
ATOM 726 O O . ALA A 1 92 ? 22.990 -0.115 -22.697 1.00 48.31 92 ALA A O 1
ATOM 727 N N . SER A 1 93 ? 21.494 -1.758 -22.445 1.00 50.53 93 SER A N 1
ATOM 728 C CA . SER A 1 93 ? 22.420 -2.883 -22.545 1.00 50.53 93 SER A CA 1
ATOM 729 C C . SER A 1 93 ? 22.384 -3.600 -23.905 1.00 50.53 93 SER A C 1
ATOM 731 O O . SER A 1 93 ? 23.051 -4.623 -24.070 1.00 50.53 93 SER A O 1
ATOM 733 N N . GLN A 1 94 ? 21.679 -3.083 -24.919 1.00 51.03 94 GLN A N 1
ATOM 734 C CA . GLN A 1 94 ? 21.827 -3.558 -26.305 1.00 51.03 94 GLN A CA 1
ATOM 735 C C . GLN A 1 94 ? 22.727 -2.647 -27.154 1.00 51.03 94 GLN A C 1
ATOM 737 O O . GLN A 1 94 ? 22.383 -2.260 -28.265 1.00 51.03 94 GLN A O 1
ATOM 742 N N . GLN A 1 95 ? 23.933 -2.347 -26.670 1.00 44.91 95 GLN A N 1
ATOM 743 C CA . GLN A 1 95 ? 25.048 -1.978 -27.548 1.00 44.91 95 GLN A CA 1
ATOM 744 C C . GLN A 1 95 ? 26.131 -3.050 -27.488 1.00 44.91 95 GLN A C 1
ATOM 746 O O . GLN A 1 95 ? 27.212 -2.864 -26.945 1.00 44.91 95 GLN A O 1
ATOM 751 N N . ASN A 1 96 ? 25.840 -4.184 -28.118 1.00 47.03 96 ASN A N 1
ATOM 752 C CA . ASN A 1 96 ? 26.871 -5.084 -28.620 1.00 47.03 96 ASN A CA 1
ATOM 753 C C . ASN A 1 96 ? 26.866 -5.016 -30.152 1.00 47.03 96 ASN A C 1
ATOM 755 O O . ASN A 1 96 ? 26.523 -5.970 -30.842 1.00 47.03 96 ASN A O 1
ATOM 759 N N . LYS A 1 97 ? 27.152 -3.824 -30.687 1.00 50.44 97 LYS A N 1
ATOM 760 C CA . LYS A 1 97 ? 27.557 -3.641 -32.085 1.00 50.44 97 LYS A CA 1
ATOM 761 C C . LYS A 1 97 ? 28.263 -2.298 -32.263 1.00 50.44 97 LYS A C 1
ATOM 763 O O . LYS A 1 97 ? 27.727 -1.388 -32.883 1.00 50.44 97 LYS A O 1
ATOM 768 N N . SER A 1 98 ? 29.483 -2.202 -31.750 1.00 45.75 98 SER A N 1
ATOM 769 C CA . SER A 1 98 ? 30.436 -1.198 -32.219 1.00 45.75 98 SER A CA 1
ATOM 770 C C . SER A 1 98 ? 31.737 -1.901 -32.574 1.00 45.75 98 SER A C 1
ATOM 772 O O . SER A 1 98 ? 32.492 -2.343 -31.716 1.00 45.75 98 SER A O 1
ATOM 774 N N . THR A 1 99 ? 31.905 -2.064 -33.882 1.00 50.09 99 THR A N 1
ATOM 775 C CA . THR A 1 99 ? 33.136 -2.246 -34.652 1.00 50.09 99 THR A CA 1
ATOM 776 C C . THR A 1 99 ? 34.420 -1.895 -33.886 1.00 50.09 99 THR A C 1
ATOM 778 O O . THR A 1 99 ? 34.549 -0.752 -33.444 1.00 50.09 99 THR A O 1
ATOM 781 N N . PRO A 1 100 ? 35.435 -2.775 -33.821 1.00 44.62 100 PRO A N 1
ATOM 782 C CA . PRO A 1 100 ? 36.792 -2.322 -33.580 1.00 44.62 100 PRO A CA 1
ATOM 783 C C . PRO A 1 100 ? 37.308 -1.707 -34.883 1.00 44.62 100 PRO A C 1
ATOM 785 O O . PRO A 1 100 ? 37.714 -2.398 -35.815 1.00 44.62 100 PRO A O 1
ATOM 788 N N . GLN A 1 101 ? 37.247 -0.382 -34.959 1.00 54.31 101 GLN A N 1
ATOM 789 C CA . GLN A 1 101 ? 38.07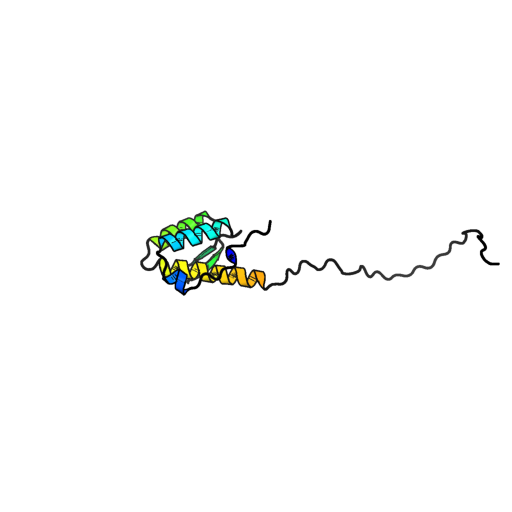6 0.376 -35.880 1.00 54.31 101 GLN A CA 1
ATOM 790 C C . GLN A 1 101 ? 39.507 0.332 -35.328 1.00 54.31 101 GLN A C 1
ATOM 792 O O . GLN A 1 101 ? 39.772 0.872 -34.256 1.00 54.31 101 GLN A O 1
ATOM 797 N N . SER A 1 102 ? 40.430 -0.306 -36.044 1.00 41.22 102 SER A N 1
ATOM 798 C CA . SER A 1 102 ? 41.864 -0.098 -35.840 1.00 41.22 102 SER A CA 1
ATOM 799 C C . SER A 1 102 ? 42.526 0.050 -37.203 1.00 41.22 102 SER A C 1
ATOM 801 O O . SER A 1 102 ? 42.635 -0.902 -37.972 1.00 41.22 102 SER A O 1
ATOM 803 N N . SER A 1 103 ? 42.897 1.288 -37.517 1.00 56.91 103 SER A N 1
ATOM 804 C CA . SER A 1 103 ? 43.747 1.634 -38.648 1.00 56.91 103 SER A CA 1
ATOM 805 C C . SER A 1 103 ? 45.193 1.615 -38.168 1.00 56.91 103 SER A C 1
ATOM 807 O O . SER A 1 103 ? 45.515 2.407 -37.287 1.00 56.91 103 SER A O 1
ATOM 809 N N . LEU A 1 104 ? 46.070 0.807 -38.771 1.00 42.31 104 LEU A N 1
ATOM 810 C CA . LEU A 1 104 ? 47.473 1.188 -38.968 1.00 42.31 104 LEU A CA 1
ATOM 811 C C . LEU A 1 104 ? 48.144 0.295 -40.019 1.00 42.31 104 LEU A C 1
ATOM 813 O O . LEU A 1 104 ? 48.169 -0.926 -39.897 1.00 42.31 104 LEU A O 1
ATOM 817 N N . SER A 1 105 ? 48.683 0.935 -41.053 1.00 45.81 105 SER A N 1
ATOM 818 C CA . SER A 1 105 ? 49.460 0.333 -42.134 1.00 45.81 105 SER A CA 1
ATOM 819 C C . SER A 1 105 ? 50.752 -0.319 -41.635 1.00 45.81 105 SER A C 1
ATOM 821 O O . SER A 1 105 ? 51.435 0.232 -40.773 1.00 45.81 105 SER A O 1
ATOM 823 N N . THR A 1 106 ? 51.178 -1.414 -42.265 1.00 37.72 106 THR A N 1
ATOM 824 C CA . THR A 1 106 ? 52.609 -1.739 -42.378 1.00 37.72 106 THR A CA 1
ATOM 825 C C . THR A 1 106 ? 52.871 -2.546 -43.645 1.00 37.72 106 THR A C 1
ATOM 827 O O . THR A 1 106 ? 52.363 -3.646 -43.833 1.00 37.72 106 THR A O 1
ATOM 830 N N . THR A 1 107 ? 53.646 -1.935 -44.534 1.00 44.62 107 THR A N 1
ATOM 831 C CA . THR A 1 107 ? 54.339 -2.557 -45.660 1.00 44.62 107 THR A CA 1
ATOM 832 C C . THR A 1 107 ? 55.391 -3.530 -45.133 1.00 44.62 107 THR A C 1
ATOM 834 O O . THR A 1 107 ? 56.267 -3.074 -44.405 1.00 44.62 107 THR A O 1
ATOM 837 N N . THR A 1 108 ? 55.361 -4.794 -45.568 1.00 43.00 108 THR A N 1
ATOM 838 C CA . THR A 1 108 ? 56.554 -5.646 -45.761 1.00 43.00 108 THR A CA 1
ATOM 839 C C . THR A 1 108 ? 56.203 -6.918 -46.546 1.00 43.00 108 THR A C 1
ATOM 841 O O . THR A 1 108 ? 55.469 -7.782 -46.081 1.00 43.00 108 THR A O 1
ATOM 844 N N . GLU A 1 109 ? 56.710 -6.968 -47.778 1.00 38.81 109 GLU A N 1
ATOM 845 C CA . GLU A 1 109 ? 57.326 -8.110 -48.471 1.00 38.81 109 GLU A CA 1
ATOM 846 C C . GLU A 1 109 ? 57.130 -9.534 -47.897 1.00 38.81 109 GLU A C 1
ATOM 848 O O . GLU A 1 109 ? 57.700 -9.884 -46.867 1.00 38.81 109 GLU A O 1
ATOM 853 N N . SER A 1 110 ? 56.457 -10.408 -48.659 1.00 40.06 110 SER A N 1
ATOM 854 C CA . SER A 1 110 ? 56.978 -11.756 -48.931 1.00 40.06 110 SER A CA 1
ATOM 855 C C . SER A 1 110 ? 56.339 -12.353 -50.188 1.00 40.06 110 SER A C 1
ATOM 857 O O . SER A 1 110 ? 55.130 -12.558 -50.281 1.00 40.06 110 SER A O 1
ATOM 859 N N . THR A 1 111 ? 57.198 -12.566 -51.178 1.00 43.31 111 THR A N 1
ATOM 860 C CA . THR A 1 111 ? 57.000 -13.311 -52.421 1.00 43.31 111 THR A CA 1
ATOM 861 C C . THR A 1 111 ? 56.650 -14.778 -52.132 1.00 43.31 111 THR A C 1
ATOM 863 O O . THR A 1 111 ? 56.976 -15.292 -51.070 1.00 43.31 111 THR A O 1
ATOM 866 N N . HIS A 1 112 ? 56.095 -15.458 -53.139 1.00 46.00 112 HIS A N 1
ATOM 867 C CA . HIS A 1 112 ? 55.759 -16.888 -53.209 1.00 46.00 112 HIS A CA 1
ATOM 868 C C . HIS A 1 112 ? 54.382 -17.275 -52.667 1.00 46.00 112 HIS A C 1
ATOM 870 O O . HIS A 1 112 ? 54.246 -17.744 -51.545 1.00 46.00 112 HIS A O 1
ATOM 876 N N . GLN A 1 113 ? 53.388 -17.259 -53.559 1.00 38.56 113 GLN A N 1
ATOM 877 C CA . GLN A 1 113 ? 52.666 -18.502 -53.816 1.00 38.56 113 GLN A CA 1
ATOM 878 C C . GLN A 1 113 ? 52.542 -18.743 -55.317 1.00 38.56 113 GLN A C 1
ATOM 880 O O . GLN A 1 113 ? 52.335 -17.843 -56.129 1.00 38.56 113 GLN A O 1
ATOM 885 N N . GLN A 1 114 ? 52.763 -20.005 -55.616 1.00 40.88 114 GLN A N 1
ATOM 886 C CA . GLN A 1 114 ? 53.061 -20.634 -56.875 1.00 40.88 114 GLN A CA 1
ATOM 887 C C . GLN A 1 114 ? 51.766 -21.007 -57.617 1.00 40.88 114 GLN A C 1
ATOM 889 O O . GLN A 1 114 ? 50.826 -21.519 -57.022 1.00 40.88 114 GLN A O 1
ATOM 894 N N . GLU A 1 115 ? 51.758 -20.699 -58.912 1.00 41.03 115 GLU A N 1
ATOM 895 C CA . GLU A 1 115 ? 51.200 -21.460 -60.040 1.00 41.03 115 GLU A CA 1
ATOM 896 C C . GLU A 1 115 ? 49.777 -22.071 -59.952 1.00 41.03 115 GLU A C 1
ATOM 898 O O . GLU A 1 115 ? 49.527 -23.110 -59.358 1.00 41.03 115 GLU A O 1
ATOM 903 N N . HIS A 1 116 ? 48.897 -21.464 -60.760 1.00 38.03 116 HIS A N 1
ATOM 904 C CA . HIS A 1 116 ? 48.218 -22.099 -61.902 1.00 38.03 116 HIS A CA 1
ATOM 905 C C . HIS A 1 116 ? 47.140 -23.177 -61.644 1.00 38.03 116 HIS A C 1
ATOM 907 O O . HIS A 1 116 ? 47.434 -24.351 -61.453 1.00 38.03 116 HIS A O 1
ATOM 913 N N . VAL A 1 117 ? 45.874 -22.798 -61.877 1.00 42.03 117 VAL A N 1
ATOM 914 C CA . VAL A 1 117 ? 44.905 -23.648 -62.596 1.00 42.03 117 VAL A CA 1
ATOM 915 C C . VAL A 1 117 ? 44.144 -22.783 -63.605 1.00 42.03 117 VAL A C 1
ATOM 917 O O . VAL A 1 117 ? 43.463 -21.821 -63.256 1.00 42.03 117 VAL A O 1
ATOM 920 N N . THR A 1 118 ? 44.324 -23.132 -64.873 1.00 39.03 118 THR A N 1
ATOM 921 C CA . THR A 1 118 ? 43.757 -22.542 -66.088 1.00 39.03 118 THR A CA 1
ATOM 922 C C . THR A 1 118 ? 42.277 -22.914 -66.234 1.00 39.03 118 THR A C 1
ATOM 924 O O . THR A 1 118 ? 41.906 -24.059 -65.987 1.00 39.03 118 THR A O 1
ATOM 927 N N . ASN A 1 119 ? 41.431 -21.987 -66.692 1.00 34.75 119 ASN A N 1
ATOM 928 C CA . ASN A 1 119 ? 40.078 -22.305 -67.150 1.00 34.75 119 ASN A CA 1
ATOM 929 C C . ASN A 1 119 ? 39.757 -21.460 -68.393 1.00 34.75 119 ASN A C 1
ATOM 931 O O . ASN A 1 119 ? 39.859 -20.237 -68.326 1.00 34.75 119 ASN A O 1
ATOM 935 N N . GLY A 1 120 ? 39.353 -22.095 -69.499 1.00 34.59 120 GLY A N 1
ATOM 936 C CA . GLY A 1 120 ? 38.685 -21.395 -70.603 1.00 34.59 120 GLY A CA 1
ATOM 937 C C . GLY A 1 120 ? 39.110 -21.764 -72.026 1.00 34.59 120 GLY A C 1
ATOM 938 O O . GLY A 1 120 ? 39.942 -21.072 -72.594 1.00 34.59 120 GLY A O 1
ATOM 939 N N . LYS A 1 121 ? 38.380 -22.746 -72.578 1.00 33.50 121 LYS A N 1
ATOM 940 C CA . LYS A 1 121 ? 37.912 -22.889 -73.973 1.00 33.50 121 LYS A CA 1
ATOM 941 C C . LYS A 1 121 ? 38.906 -23.205 -75.097 1.00 33.50 121 LYS A C 1
ATOM 943 O O . LYS A 1 121 ? 39.752 -22.357 -75.434 1.00 33.50 121 LYS A O 1
#

pLDDT: mean 72.68, std 22.06, range [33.5, 95.56]

Secondary structure (DSSP, 8-state):
-----GGGS---HHHHHHS-HHHHHHHHHHHHTT-SSEEEE-TTS-EEEE-HHHHHHHHHHHHTSS-HHHHHHHHHHHHHHHHHHHHHS--TT----------------------------

Sequence (121 aa):
MSTMSFFSLPISMEYCESLPVQALVHIVKAQNHLETDFHYLEENGILVNGSEVEQADWLEKITATKAPKKLLISLLTQRAVLVAKKKEQPDASQQNKSTPQSSLSTTTESTHQQEHVTNGK

Organism: Brachionus plicatilis (NCBI:txid10195)

Radius of gyration: 29.73 Å; chains: 1; bounding box: 71×36×88 Å

Foldseek 3Di:
DPPPLPLPDPCDLVNLVVDDLVVLVVVLVVVVVRDPWDWAADPVRDIDTDDPVVNVVRLVVLVPDPCSSVRSSSNVVVVSVVVVVVVPDDPPPPPPDDDDDDDDDDDDDDDDDDDDDDDDD